Protein AF-A0A1L9NX01-F1 (afdb_monomer_lite)

pLDDT: mean 97.47, std 2.09, range [81.12, 98.62]

Organism: NCBI:txid696762

Secondary structure (DSSP, 8-state):
-----HHHHTTGGGGTSSSS--SS-HHHHHHHTTPPP--SSSSS-EEEETTEEEESSGGGHHHHHHHHHHHH--

Sequence (74 aa):
MTVFPDSVDKQTPMIGYLPGPMPWRVCEKLTALGAQITNTKADASCHVDRRLITGASPKATNAFGRLASETMLK

InterPro domains:
  IPR029062 Class I glutamine amidotransferase-like [G3DSA:3.40.50.880] (1-74)
  IPR029062 Class I glutamine amidotransferase-like [SSF52317] (1-71)

Radius of gyration: 13.72 Å; chains: 1; bounding box: 30×26×37 Å

Foldseek 3Di:
DAEAALVVLQCCCVVPNDVDHDPDGPVVVCVVVVDDHDDPHQALDWDDDPPDTDGHHPNVVVVSVVVNVVVVVD

Structure (mmCIF, N/CA/C/O backbone):
data_AF-A0A1L9NX01-F1
#
_entry.id   AF-A0A1L9NX01-F1
#
loop_
_atom_site.group_PDB
_atom_site.id
_atom_site.type_symbol
_atom_site.label_atom_id
_atom_site.label_alt_id
_atom_site.label_comp_id
_atom_site.label_asym_id
_atom_site.label_entity_id
_atom_site.label_seq_id
_atom_site.pdbx_PDB_ins_code
_atom_site.Cartn_x
_atom_site.Cartn_y
_atom_site.Cartn_z
_atom_site.occupancy
_atom_site.B_iso_or_equiv
_atom_site.auth_seq_id
_atom_site.auth_comp_id
_atom_site.auth_asym_id
_atom_site.auth_atom_id
_atom_site.pdbx_PDB_model_num
ATOM 1 N N . MET A 1 1 ? -8.022 -4.301 0.932 1.00 97.62 1 MET A N 1
ATOM 2 C CA . MET A 1 1 ? -6.795 -3.665 1.470 1.00 97.62 1 MET A CA 1
ATOM 3 C C . MET A 1 1 ? -6.247 -2.651 0.477 1.00 97.62 1 MET A C 1
ATOM 5 O O . MET A 1 1 ? -6.532 -2.752 -0.711 1.00 97.62 1 MET A O 1
ATOM 9 N N . THR A 1 2 ? -5.459 -1.698 0.957 1.00 98.38 2 THR A N 1
ATOM 10 C CA . THR A 1 2 ? -4.738 -0.715 0.142 1.00 98.38 2 THR A CA 1
ATOM 11 C C . THR A 1 2 ? -3.246 -1.033 0.128 1.00 98.38 2 THR A C 1
ATOM 13 O O . THR A 1 2 ? -2.679 -1.367 1.164 1.00 98.38 2 THR A O 1
ATOM 16 N N . VAL A 1 3 ? -2.621 -0.970 -1.048 1.00 98.31 3 VAL A N 1
ATOM 17 C CA . VAL A 1 3 ? -1.214 -1.343 -1.281 1.00 98.31 3 VAL A CA 1
ATOM 18 C C . VAL A 1 3 ? -0.615 -0.386 -2.309 1.00 98.31 3 VAL A C 1
ATOM 20 O O . VAL A 1 3 ? -1.337 0.136 -3.160 1.00 98.31 3 VAL A O 1
ATOM 23 N N . PHE A 1 4 ? 0.693 -0.142 -2.260 1.00 98.31 4 PHE A N 1
ATOM 24 C CA . PHE A 1 4 ? 1.352 0.648 -3.298 1.00 98.31 4 PHE A CA 1
ATOM 25 C C . PHE A 1 4 ? 1.174 -0.017 -4.680 1.00 98.31 4 PHE A C 1
ATOM 27 O O . PHE A 1 4 ? 1.449 -1.210 -4.797 1.00 98.31 4 PHE A O 1
ATOM 34 N N . PRO A 1 5 ? 0.682 0.686 -5.721 1.00 98.06 5 PRO A N 1
ATOM 35 C CA . PRO A 1 5 ? 0.323 0.026 -6.973 1.00 98.06 5 PRO A CA 1
ATOM 36 C C . PRO A 1 5 ? 1.537 -0.451 -7.773 1.00 98.06 5 PRO A C 1
ATOM 38 O O . PRO A 1 5 ? 2.431 0.338 -8.086 1.00 98.06 5 PRO A O 1
ATOM 41 N N . ASP A 1 6 ? 1.478 -1.691 -8.264 1.00 97.94 6 ASP A N 1
ATOM 42 C CA . ASP A 1 6 ? 2.486 -2.251 -9.175 1.00 97.94 6 ASP A CA 1
ATOM 43 C C . ASP A 1 6 ? 2.693 -1.400 -10.444 1.00 97.94 6 ASP A C 1
ATOM 45 O O . ASP A 1 6 ? 3.776 -1.405 -11.027 1.00 97.94 6 ASP A O 1
ATOM 49 N N . SER A 1 7 ? 1.670 -0.659 -10.892 1.00 96.81 7 SER A N 1
ATOM 50 C CA . SER A 1 7 ? 1.768 0.264 -12.033 1.00 96.81 7 SER A CA 1
ATOM 51 C C . SER A 1 7 ? 2.729 1.424 -11.775 1.00 96.81 7 SER A C 1
ATOM 53 O O . SER A 1 7 ? 3.407 1.862 -12.702 1.00 96.81 7 SER A O 1
ATOM 55 N N . VAL A 1 8 ? 2.829 1.886 -10.527 1.00 96.94 8 VAL A N 1
ATOM 56 C CA . VAL A 1 8 ? 3.763 2.943 -10.132 1.00 96.94 8 VAL A CA 1
ATOM 57 C C . VAL A 1 8 ? 5.175 2.368 -10.018 1.00 96.94 8 VAL A C 1
ATOM 59 O O . VAL A 1 8 ? 6.098 2.946 -10.584 1.00 96.94 8 VAL A O 1
ATOM 62 N N . ASP A 1 9 ? 5.344 1.178 -9.431 1.00 97.38 9 ASP A N 1
ATOM 63 C CA . ASP A 1 9 ? 6.642 0.474 -9.400 1.00 97.38 9 ASP A CA 1
ATOM 64 C C . ASP A 1 9 ? 7.179 0.109 -10.793 1.00 97.38 9 ASP A C 1
ATOM 66 O O . ASP A 1 9 ? 8.379 -0.073 -10.987 1.00 97.38 9 ASP A O 1
ATOM 70 N N . LYS A 1 10 ? 6.307 -0.040 -11.799 1.00 97.12 10 LYS A N 1
ATOM 71 C CA . LYS A 1 10 ? 6.722 -0.206 -13.206 1.00 97.12 10 LYS A CA 1
ATOM 72 C C . LYS A 1 10 ? 7.349 1.074 -13.773 1.00 97.12 10 LYS A C 1
ATOM 74 O O . LYS A 1 10 ? 8.152 0.979 -14.695 1.00 97.12 10 LYS A O 1
ATOM 79 N N . GLN A 1 11 ? 7.001 2.245 -13.238 1.00 97.00 11 GLN A N 1
ATOM 80 C CA . GLN A 1 11 ? 7.398 3.548 -13.778 1.00 97.00 11 GLN A CA 1
ATOM 81 C C . GLN A 1 11 ? 8.558 4.207 -13.027 1.00 97.00 11 GLN A C 1
ATOM 83 O O . GLN A 1 11 ? 9.335 4.945 -13.629 1.00 97.00 11 GLN A O 1
ATOM 88 N N . THR A 1 12 ? 8.707 3.931 -11.732 1.00 97.38 12 THR A N 1
ATOM 89 C CA . THR A 1 12 ? 9.741 4.522 -10.870 1.00 97.38 12 THR A CA 1
ATOM 90 C C . THR A 1 12 ? 11.191 4.350 -11.356 1.00 97.38 12 THR A C 1
ATOM 92 O O . THR A 1 12 ? 11.978 5.267 -11.098 1.00 97.38 12 THR A O 1
ATOM 95 N N . PRO A 1 13 ? 11.587 3.293 -12.104 1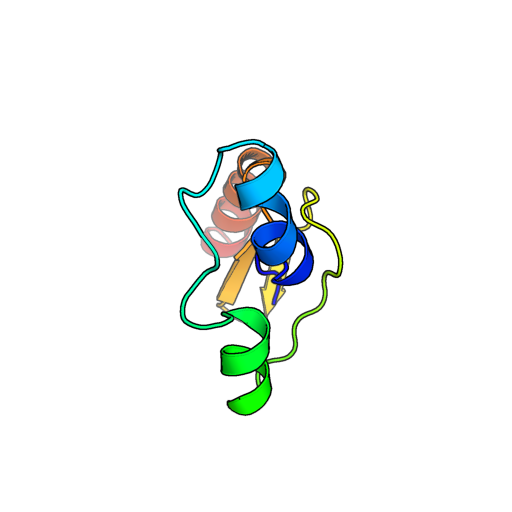.00 98.00 13 PRO A N 1
ATOM 96 C CA . PRO A 1 13 ? 12.929 3.234 -12.683 1.00 98.00 13 PRO A CA 1
ATOM 97 C C . PRO A 1 13 ? 13.219 4.345 -13.699 1.00 98.00 13 PRO A C 1
ATOM 99 O O . PRO A 1 13 ? 14.357 4.792 -13.803 1.00 98.00 13 PRO A O 1
ATOM 102 N N . MET A 1 14 ? 12.203 4.848 -14.415 1.00 97.62 14 MET A N 1
ATOM 103 C CA . MET A 1 14 ? 12.382 5.897 -15.434 1.00 97.62 14 MET A CA 1
ATOM 104 C C . MET A 1 14 ? 12.871 7.225 -14.846 1.00 97.62 14 MET A C 1
ATOM 106 O O . MET A 1 14 ? 13.441 8.041 -15.562 1.00 97.62 14 MET A O 1
ATOM 110 N N . ILE A 1 15 ? 12.644 7.440 -13.548 1.00 97.56 15 ILE A N 1
ATOM 111 C CA . ILE A 1 15 ? 13.081 8.633 -12.812 1.00 97.56 15 ILE A CA 1
ATOM 112 C C . ILE A 1 15 ? 14.223 8.330 -11.833 1.00 97.56 15 ILE A C 1
ATOM 114 O O . ILE A 1 15 ? 14.536 9.156 -10.982 1.00 97.56 15 ILE A O 1
ATOM 118 N N . GLY A 1 16 ? 14.810 7.132 -11.903 1.00 97.69 16 GLY A N 1
ATOM 119 C CA . GLY A 1 16 ? 15.909 6.717 -11.032 1.00 97.69 16 GLY A CA 1
ATOM 120 C C . GLY A 1 16 ? 15.523 6.465 -9.572 1.00 97.69 16 GLY A C 1
ATOM 121 O O . GLY A 1 16 ? 16.410 6.365 -8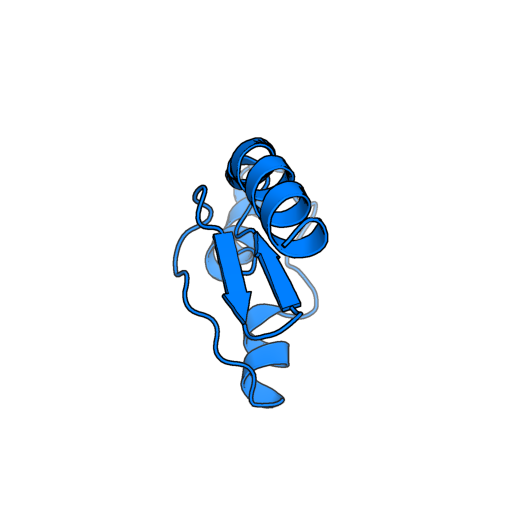.731 1.00 97.69 16 GLY A O 1
ATOM 122 N N . TYR A 1 17 ? 14.228 6.353 -9.244 1.00 97.81 17 TYR A N 1
ATOM 123 C CA . TYR A 1 17 ? 13.809 6.014 -7.878 1.00 97.81 17 TYR A CA 1
ATOM 124 C C . TYR A 1 17 ? 14.135 4.553 -7.546 1.00 97.81 17 TYR A C 1
ATOM 126 O O . TYR A 1 17 ? 14.644 4.254 -6.469 1.00 97.81 17 TYR A O 1
ATOM 134 N N . LEU A 1 18 ? 13.884 3.650 -8.497 1.00 97.75 18 LEU A N 1
ATOM 135 C CA . LEU A 1 18 ? 14.406 2.288 -8.460 1.00 97.75 18 LEU A CA 1
ATOM 136 C C . LEU A 1 18 ? 15.576 2.159 -9.445 1.00 97.75 18 LEU A C 1
ATOM 138 O O . LEU A 1 18 ? 15.518 2.740 -10.529 1.00 97.75 18 LEU A O 1
ATOM 142 N N . PRO A 1 19 ? 16.601 1.346 -9.138 1.00 97.69 19 PRO A N 1
ATOM 143 C CA . PRO A 1 19 ? 17.707 1.091 -10.062 1.00 97.69 19 PRO A CA 1
ATOM 144 C C . PRO A 1 19 ? 17.326 0.152 -11.224 1.00 97.69 19 PRO A C 1
ATOM 146 O O . PRO A 1 19 ? 18.129 -0.074 -12.124 1.00 97.69 19 PRO A O 1
ATOM 149 N N . GLY A 1 20 ? 16.118 -0.421 -11.211 1.00 97.12 20 GLY A N 1
ATOM 150 C CA . GLY A 1 20 ? 15.607 -1.329 -12.235 1.00 97.12 20 GLY A CA 1
ATOM 151 C C . GLY A 1 20 ? 14.212 -1.863 -11.886 1.00 97.12 20 GLY A C 1
ATOM 152 O O . GLY A 1 20 ? 13.672 -1.524 -10.830 1.00 97.12 20 GLY A O 1
ATOM 153 N N . PRO A 1 21 ? 13.596 -2.682 -12.758 1.00 96.69 21 PRO A N 1
ATOM 154 C CA . PRO A 1 21 ? 12.282 -3.266 -12.502 1.00 96.69 21 PRO A CA 1
ATOM 155 C C . PRO A 1 21 ? 12.280 -4.193 -11.281 1.00 96.69 21 PRO A C 1
ATOM 157 O O . PRO A 1 21 ? 13.206 -4.978 -11.086 1.00 96.69 21 PRO A O 1
ATOM 160 N N . MET A 1 22 ? 11.196 -4.163 -10.502 1.00 96.75 22 MET A N 1
ATOM 161 C CA . MET A 1 22 ? 10.999 -5.113 -9.404 1.00 96.75 22 MET A CA 1
ATOM 162 C C . MET A 1 22 ? 10.933 -6.562 -9.928 1.00 96.75 22 MET A C 1
ATOM 164 O O . MET A 1 22 ? 10.225 -6.810 -10.911 1.00 96.75 22 MET A O 1
ATOM 168 N N . PRO A 1 23 ? 11.604 -7.531 -9.271 1.00 96.69 23 PRO A N 1
ATOM 169 C CA . PRO A 1 23 ? 11.639 -8.932 -9.710 1.00 96.69 23 PRO A CA 1
ATOM 170 C C . PRO A 1 23 ? 10.288 -9.648 -9.568 1.00 96.69 23 PRO A C 1
ATOM 172 O O . PRO A 1 23 ? 10.051 -10.681 -10.189 1.00 96.69 23 PRO A O 1
ATOM 175 N N . TRP A 1 24 ? 9.394 -9.107 -8.746 1.00 97.12 24 TRP A N 1
ATOM 176 C CA . TRP A 1 24 ? 8.025 -9.570 -8.573 1.00 97.12 24 TRP A CA 1
ATOM 177 C C . TRP A 1 24 ? 7.128 -8.390 -8.193 1.00 97.12 24 TRP A C 1
ATOM 179 O O . TRP A 1 24 ? 7.603 -7.292 -7.903 1.00 97.12 24 TRP A O 1
ATOM 189 N N . ARG A 1 25 ? 5.818 -8.614 -8.256 1.00 97.62 25 ARG A N 1
ATOM 190 C CA . ARG A 1 25 ? 4.777 -7.590 -8.174 1.00 97.62 25 ARG A CA 1
ATOM 191 C C . ARG A 1 25 ? 3.886 -7.866 -6.970 1.00 97.62 25 ARG A C 1
ATOM 193 O O . ARG A 1 25 ? 3.328 -8.959 -6.857 1.00 97.62 25 ARG A O 1
ATOM 200 N N . VAL A 1 26 ? 3.838 -6.931 -6.025 1.00 97.56 26 VAL A N 1
ATOM 201 C CA . VAL A 1 26 ? 3.215 -7.155 -4.712 1.00 97.56 26 VAL A CA 1
ATOM 202 C C . VAL A 1 26 ? 1.709 -7.309 -4.872 1.00 97.56 26 VAL A C 1
ATOM 204 O O . VAL A 1 26 ? 1.133 -8.244 -4.311 1.00 97.56 26 VAL A O 1
ATOM 207 N N . CYS A 1 27 ? 1.072 -6.446 -5.670 1.00 98.00 27 CYS A N 1
ATOM 208 C CA . CYS A 1 27 ? -0.373 -6.509 -5.861 1.00 98.00 27 CYS A CA 1
ATOM 209 C C . CYS A 1 27 ? -0.779 -7.782 -6.610 1.00 98.00 27 CYS A C 1
ATOM 211 O O . CYS A 1 27 ? -1.728 -8.453 -6.202 1.00 98.00 27 CYS A O 1
ATOM 213 N N . GLU A 1 28 ? -0.036 -8.155 -7.657 1.00 98.06 28 GLU A N 1
ATOM 214 C CA . GLU A 1 28 ? -0.253 -9.407 -8.397 1.00 98.06 28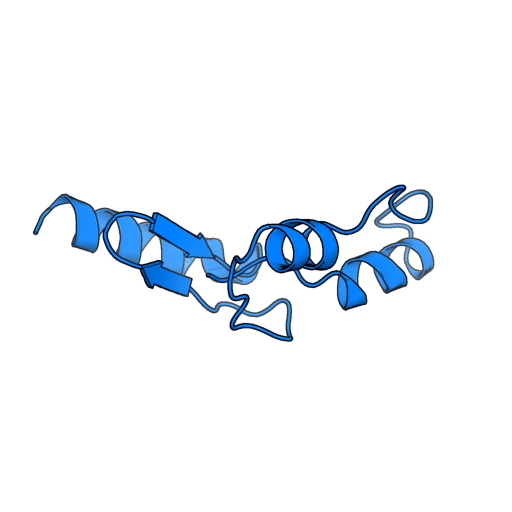 GLU A CA 1
ATOM 215 C C . GLU A 1 28 ? -0.141 -10.637 -7.471 1.00 98.06 28 GLU A C 1
ATOM 217 O O . GLU A 1 28 ? -1.020 -11.501 -7.479 1.00 98.06 28 GLU A O 1
ATOM 222 N N . LYS A 1 29 ? 0.888 -10.704 -6.611 1.00 98.31 29 LYS A N 1
ATOM 223 C CA . LYS A 1 29 ? 1.078 -11.821 -5.666 1.00 98.31 29 LYS A CA 1
ATOM 224 C C . LYS A 1 29 ? -0.020 -11.898 -4.606 1.00 98.31 29 LYS A C 1
ATOM 226 O O . LYS A 1 29 ? -0.526 -12.985 -4.347 1.00 98.31 29 LYS A O 1
ATOM 231 N N . LEU A 1 30 ? -0.406 -10.770 -4.012 1.00 98.25 30 LEU A N 1
ATOM 232 C CA . LEU A 1 30 ? -1.483 -10.726 -3.018 1.00 98.25 30 LEU A CA 1
ATOM 233 C C . LEU A 1 30 ? -2.829 -11.131 -3.629 1.00 98.25 30 LEU A C 1
ATOM 235 O O . LEU A 1 30 ? -3.563 -11.918 -3.032 1.00 98.25 30 LEU A O 1
ATOM 239 N N . THR A 1 31 ? -3.124 -10.652 -4.838 1.00 98.12 31 THR A N 1
ATOM 240 C CA . THR A 1 31 ? -4.357 -11.006 -5.557 1.00 98.12 31 THR A CA 1
ATOM 241 C C . THR A 1 31 ? -4.404 -12.502 -5.871 1.00 98.12 31 THR A C 1
ATOM 243 O O . THR A 1 31 ? -5.436 -13.137 -5.664 1.00 98.12 31 THR A O 1
ATOM 246 N N . ALA A 1 32 ? -3.279 -13.101 -6.281 1.00 98.44 32 ALA A N 1
ATOM 247 C CA . ALA A 1 32 ? -3.179 -14.545 -6.515 1.00 98.44 32 ALA A CA 1
ATOM 248 C C . ALA A 1 32 ? -3.417 -15.390 -5.246 1.00 98.44 32 ALA A C 1
ATOM 250 O O . ALA A 1 32 ? -3.850 -16.534 -5.345 1.00 98.44 32 ALA A O 1
ATOM 251 N N . LEU A 1 33 ? -3.170 -14.826 -4.059 1.00 98.44 33 LEU A N 1
ATOM 252 C CA . LEU A 1 33 ? -3.462 -15.449 -2.762 1.00 98.44 33 LEU A CA 1
ATOM 253 C C . LEU A 1 33 ? -4.896 -15.175 -2.267 1.00 98.44 33 LEU A C 1
ATOM 255 O O . LEU A 1 33 ? -5.243 -15.559 -1.152 1.00 98.44 33 LEU A O 1
ATOM 259 N N . GLY A 1 34 ? -5.733 -14.512 -3.072 1.00 98.38 34 GLY A N 1
ATOM 260 C CA . GLY A 1 34 ? -7.134 -14.223 -2.756 1.00 98.38 34 GLY A CA 1
ATOM 261 C C . GLY A 1 34 ? -7.374 -12.896 -2.029 1.00 98.38 34 GLY A C 1
ATOM 262 O O . GLY A 1 34 ? -8.504 -12.622 -1.623 1.00 98.38 34 GLY A O 1
ATOM 263 N N . ALA A 1 35 ? -6.354 -12.051 -1.860 1.00 98.25 35 ALA A N 1
ATOM 264 C CA . ALA A 1 35 ? -6.548 -10.719 -1.296 1.00 98.25 35 ALA A CA 1
ATOM 265 C C . ALA A 1 35 ? -7.223 -9.775 -2.304 1.00 98.25 35 ALA A C 1
ATOM 267 O O . ALA A 1 35 ? -6.900 -9.773 -3.490 1.00 98.25 35 ALA A O 1
ATOM 268 N N . GLN A 1 36 ? -8.114 -8.907 -1.820 1.00 98.25 36 GLN A N 1
ATOM 269 C CA . GLN A 1 36 ? -8.722 -7.854 -2.636 1.00 98.25 36 GLN A CA 1
ATOM 270 C C . GLN A 1 36 ? -8.015 -6.514 -2.415 1.00 98.25 36 GLN A C 1
ATOM 272 O O . GLN A 1 36 ? -7.969 -5.997 -1.291 1.00 98.25 36 GLN A O 1
ATOM 277 N N . ILE A 1 37 ? -7.488 -5.938 -3.495 1.00 98.12 37 ILE A N 1
ATOM 278 C CA . ILE A 1 37 ? -6.811 -4.636 -3.495 1.00 98.12 37 ILE A CA 1
ATOM 279 C C . ILE A 1 37 ? -7.776 -3.582 -4.024 1.00 98.12 37 ILE A C 1
ATOM 281 O O . ILE A 1 37 ? -8.332 -3.730 -5.107 1.00 98.12 37 ILE A O 1
ATOM 285 N N . THR A 1 38 ? -7.999 -2.529 -3.241 1.00 96.50 38 THR A N 1
ATOM 286 C CA . THR A 1 38 ? -9.083 -1.568 -3.492 1.00 96.50 38 THR A CA 1
ATOM 287 C C . THR A 1 38 ? -8.614 -0.265 -4.132 1.00 96.50 38 THR A C 1
ATOM 289 O O . THR A 1 38 ? -9.433 0.455 -4.695 1.00 96.50 38 THR A O 1
ATOM 292 N N . ASN A 1 39 ? -7.323 0.075 -4.054 1.00 97.31 39 ASN A N 1
ATOM 293 C CA . ASN A 1 39 ? -6.781 1.284 -4.675 1.00 97.31 39 ASN A CA 1
ATOM 294 C C . ASN A 1 39 ? -6.114 0.982 -6.022 1.00 97.31 39 ASN A C 1
ATOM 296 O O . ASN A 1 39 ? -5.476 -0.049 -6.209 1.00 97.31 39 ASN A O 1
ATOM 300 N N . THR A 1 40 ? -6.205 1.943 -6.940 1.00 93.88 40 THR A N 1
ATOM 301 C CA . THR A 1 40 ? -5.521 1.909 -8.245 1.00 93.88 40 THR A CA 1
ATOM 302 C C . THR A 1 40 ? -4.395 2.941 -8.353 1.00 93.88 40 THR A C 1
ATOM 304 O O . THR A 1 40 ? -3.616 2.909 -9.304 1.00 93.88 40 THR A O 1
ATOM 307 N N . LYS A 1 41 ? -4.290 3.859 -7.381 1.00 94.94 41 LYS A N 1
ATOM 308 C CA . LYS A 1 41 ? -3.327 4.970 -7.349 1.00 94.94 41 LYS A CA 1
ATOM 309 C C . LYS A 1 41 ? -2.497 4.952 -6.065 1.00 94.94 41 LYS A C 1
ATOM 311 O O . LYS A 1 41 ? -2.946 4.465 -5.028 1.00 94.94 41 LYS A O 1
ATOM 316 N N . ALA A 1 42 ? -1.295 5.528 -6.137 1.00 96.38 42 ALA A N 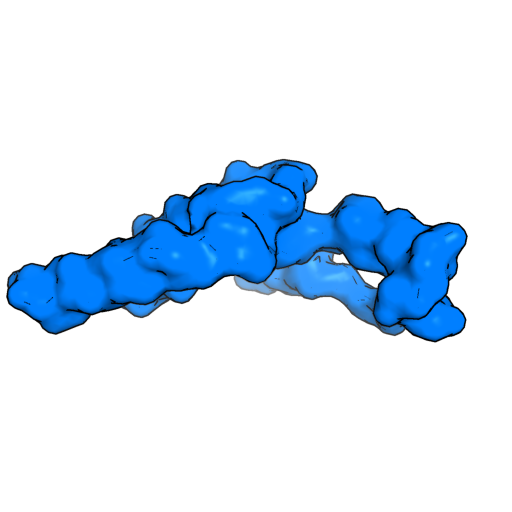1
ATOM 317 C CA . ALA A 1 42 ? -0.466 5.853 -4.975 1.00 96.38 42 ALA A CA 1
ATOM 318 C C . ALA A 1 42 ? -0.967 7.160 -4.328 1.00 96.38 42 ALA A C 1
ATOM 320 O O . ALA A 1 42 ? -0.338 8.219 -4.425 1.00 96.38 42 ALA A O 1
ATOM 321 N N . ASP A 1 43 ? -2.163 7.102 -3.745 1.00 97.06 43 ASP A N 1
ATOM 322 C CA . ASP A 1 43 ? -2.835 8.223 -3.087 1.00 97.06 43 ASP A CA 1
ATOM 323 C C . ASP A 1 43 ? -2.804 8.080 -1.551 1.00 97.06 43 ASP A C 1
ATOM 325 O O . ASP A 1 43 ? -1.989 7.338 -0.998 1.00 97.06 43 ASP A O 1
ATOM 329 N N . ALA A 1 44 ? -3.631 8.853 -0.846 1.00 97.88 44 ALA A N 1
ATOM 330 C CA . ALA A 1 44 ? -3.691 8.867 0.615 1.00 97.88 44 ALA A CA 1
ATOM 331 C C . ALA A 1 44 ? -4.700 7.860 1.207 1.00 97.88 44 ALA A C 1
ATOM 333 O O . ALA A 1 44 ? -4.994 7.926 2.402 1.00 97.88 44 ALA A O 1
ATOM 334 N N . SER A 1 45 ? -5.245 6.943 0.398 1.00 98.12 45 SER A N 1
ATOM 335 C CA . SER A 1 45 ? -6.287 6.011 0.835 1.00 98.12 45 SER A CA 1
ATOM 336 C C . SER A 1 45 ? -5.798 5.097 1.958 1.00 98.12 45 SER A C 1
ATOM 338 O O . SER A 1 45 ? -4.748 4.456 1.856 1.00 98.12 45 SER A O 1
ATOM 340 N N . CYS A 1 46 ? -6.608 4.981 3.007 1.00 98.50 46 CYS A N 1
ATOM 341 C CA . CYS A 1 46 ? -6.460 3.988 4.066 1.00 98.50 46 CYS A CA 1
ATOM 342 C C . CYS A 1 46 ? -7.661 3.040 4.045 1.00 98.50 46 CYS A C 1
ATOM 344 O O . CYS A 1 46 ? -8.735 3.410 3.571 1.00 98.50 46 CYS A O 1
ATOM 346 N N . HIS A 1 47 ? -7.491 1.821 4.547 1.00 98.25 47 HIS A N 1
ATOM 347 C CA . HIS A 1 47 ? -8.566 0.835 4.596 1.00 98.25 47 HIS A CA 1
ATOM 348 C C . HIS A 1 47 ? -8.466 -0.009 5.863 1.00 98.25 47 HIS A C 1
ATOM 350 O O . HIS A 1 47 ? -7.364 -0.382 6.264 1.00 98.25 47 HIS A O 1
ATOM 356 N N . VAL A 1 48 ? -9.616 -0.312 6.467 1.00 98.12 48 VAL A N 1
ATOM 357 C CA . VAL A 1 48 ? -9.737 -1.236 7.599 1.00 98.12 48 VAL A CA 1
ATOM 358 C C . VAL A 1 48 ? -10.594 -2.413 7.163 1.00 98.12 48 VAL A C 1
ATOM 360 O O . VAL A 1 48 ? -11.727 -2.226 6.729 1.00 98.12 48 VAL A O 1
ATOM 363 N N . ASP A 1 49 ? -10.058 -3.617 7.315 1.00 98.06 49 ASP A N 1
ATOM 364 C CA . ASP A 1 49 ? -10.800 -4.869 7.209 1.00 98.06 49 ASP A CA 1
ATOM 365 C C . ASP A 1 49 ? -10.594 -5.664 8.502 1.00 98.06 49 ASP A C 1
ATOM 367 O O . ASP A 1 49 ? -9.516 -6.212 8.749 1.00 98.06 49 ASP A O 1
ATOM 371 N N . ARG A 1 50 ? -11.628 -5.718 9.351 1.00 96.38 50 ARG A N 1
ATOM 372 C CA . ARG A 1 50 ? -11.562 -6.306 10.700 1.00 96.38 50 ARG A CA 1
ATOM 373 C C . ARG A 1 50 ? -10.417 -5.673 11.504 1.00 96.38 50 ARG A C 1
ATOM 375 O O . ARG A 1 50 ? -10.534 -4.532 11.929 1.00 96.38 50 ARG A O 1
ATOM 382 N N . ARG A 1 51 ? -9.313 -6.400 11.709 1.00 96.81 51 ARG A N 1
ATOM 383 C CA . ARG A 1 51 ? -8.113 -5.936 12.434 1.00 96.81 51 ARG A CA 1
ATOM 384 C C . ARG A 1 51 ? -6.933 -5.608 11.512 1.00 96.81 51 ARG A C 1
ATOM 386 O O . ARG A 1 51 ? -5.852 -5.295 11.997 1.00 96.81 51 ARG A O 1
ATOM 393 N N . LEU A 1 52 ? -7.118 -5.697 10.196 1.00 98.06 52 LEU A N 1
ATOM 394 C CA . LEU A 1 52 ? -6.114 -5.335 9.205 1.00 98.06 52 LEU A CA 1
ATOM 395 C C . LEU A 1 52 ? -6.307 -3.873 8.793 1.00 98.06 52 LEU A C 1
ATOM 397 O O . LEU A 1 52 ? -7.306 -3.529 8.166 1.00 98.06 52 LEU A O 1
ATOM 401 N N . ILE A 1 53 ? -5.327 -3.033 9.117 1.00 98.31 53 ILE A N 1
ATOM 402 C CA . ILE A 1 53 ? -5.295 -1.614 8.752 1.00 98.31 53 ILE A CA 1
ATOM 403 C C . ILE A 1 53 ? -4.185 -1.425 7.721 1.00 98.31 53 ILE A C 1
ATOM 405 O O . ILE A 1 53 ? -3.046 -1.823 7.960 1.00 98.31 53 ILE A O 1
ATOM 409 N N . THR A 1 54 ? -4.497 -0.823 6.576 1.00 98.62 54 THR A N 1
ATOM 410 C CA . THR A 1 54 ? -3.537 -0.618 5.479 1.00 98.62 54 THR A CA 1
ATOM 411 C C . THR A 1 54 ? -3.573 0.807 4.935 1.00 98.62 54 THR A C 1
ATOM 413 O O . THR A 1 54 ? -4.595 1.490 5.025 1.00 98.62 54 THR A O 1
ATOM 416 N N . GLY A 1 55 ? -2.467 1.246 4.329 1.00 98.44 55 GLY A N 1
ATOM 417 C CA . GLY A 1 55 ? -2.328 2.535 3.646 1.00 98.44 55 GLY A CA 1
ATOM 418 C C . GLY A 1 55 ? -1.757 2.364 2.236 1.00 98.44 55 GLY A C 1
ATOM 419 O O . GLY A 1 55 ? -0.895 1.520 2.012 1.00 98.44 55 GLY A O 1
ATOM 420 N N . ALA A 1 56 ? -2.235 3.163 1.279 1.00 98.25 56 ALA A N 1
ATOM 421 C CA . ALA A 1 56 ? -1.894 3.015 -0.139 1.00 98.25 56 ALA A CA 1
ATOM 422 C C . ALA A 1 56 ? -0.482 3.499 -0.513 1.00 98.25 56 ALA A C 1
ATOM 424 O O . ALA A 1 56 ? 0.086 3.033 -1.497 1.00 98.25 56 ALA A O 1
ATOM 425 N N . SER A 1 57 ? 0.076 4.481 0.200 1.00 98.19 57 SER A N 1
ATOM 426 C CA . SER A 1 57 ? 1.369 5.090 -0.146 1.00 98.19 57 SER A CA 1
ATOM 427 C C . SER A 1 57 ? 1.925 5.932 1.011 1.00 98.19 57 SER A C 1
ATOM 429 O O . SER A 1 57 ? 1.211 6.149 1.995 1.00 98.19 57 SER A O 1
ATOM 431 N N . PRO A 1 58 ? 3.135 6.518 0.889 1.00 98.38 58 PRO A N 1
ATOM 432 C CA . PRO A 1 58 ? 3.628 7.501 1.856 1.00 98.38 58 PRO A CA 1
ATOM 433 C C . PRO A 1 58 ? 2.669 8.681 2.094 1.00 98.38 58 PRO A C 1
ATOM 435 O O . PRO A 1 58 ? 2.635 9.231 3.196 1.00 98.38 58 PRO A O 1
ATOM 438 N N . LYS A 1 59 ? 1.824 9.042 1.114 1.00 98.31 59 LYS A N 1
ATOM 439 C CA . LYS A 1 59 ? 0.793 10.086 1.279 1.00 98.31 59 LYS A CA 1
ATOM 440 C C . LYS A 1 59 ? -0.276 9.714 2.311 1.00 98.31 59 LYS A C 1
ATOM 442 O O . LYS A 1 59 ? -0.931 10.600 2.850 1.00 98.31 59 LYS A O 1
ATOM 447 N N . ALA A 1 60 ? -0.451 8.425 2.599 1.00 98.50 60 ALA A N 1
ATOM 448 C CA . ALA A 1 60 ? -1.426 7.933 3.565 1.00 98.50 60 ALA A CA 1
ATOM 449 C C . ALA A 1 60 ? -0.941 8.041 5.023 1.00 98.50 60 ALA A C 1
ATOM 451 O O . ALA A 1 60 ? -1.763 7.941 5.925 1.00 98.50 60 ALA A O 1
ATOM 452 N N . THR A 1 61 ? 0.352 8.285 5.282 1.00 98.44 61 THR A N 1
ATOM 453 C CA . THR A 1 61 ? 0.979 8.170 6.620 1.00 98.44 61 THR A CA 1
ATOM 454 C C . THR A 1 61 ? 0.217 8.909 7.729 1.00 98.44 61 THR A C 1
ATOM 456 O O . THR A 1 61 ? -0.076 8.338 8.777 1.00 98.44 61 THR A O 1
ATOM 459 N N . ASN A 1 62 ? -0.168 10.167 7.488 1.00 98.38 62 ASN A N 1
ATOM 460 C CA . ASN A 1 62 ? -0.876 10.987 8.477 1.00 98.38 62 ASN A CA 1
ATOM 461 C C . ASN A 1 62 ? -2.310 10.484 8.747 1.00 98.38 62 ASN A C 1
ATOM 463 O O . ASN A 1 62 ? -2.776 10.495 9.884 1.00 98.38 62 ASN A O 1
ATOM 467 N N . ALA A 1 63 ? -3.017 10.037 7.704 1.00 98.31 63 ALA A N 1
ATOM 468 C CA . ALA A 1 63 ? -4.359 9.471 7.837 1.00 98.31 63 ALA A CA 1
ATOM 469 C C . ALA A 1 63 ? -4.320 8.084 8.498 1.00 98.31 63 ALA A C 1
ATOM 471 O O . ALA A 1 63 ? -5.134 7.799 9.372 1.00 98.31 63 ALA A O 1
ATOM 472 N N . PHE A 1 64 ? -3.327 7.266 8.141 1.00 98.50 64 PHE A N 1
ATOM 473 C CA . PHE A 1 64 ? -3.094 5.942 8.704 1.00 98.50 64 PHE A CA 1
ATOM 474 C C . PHE A 1 64 ? -2.851 6.007 10.214 1.00 98.50 64 PHE A C 1
ATOM 476 O O . PHE A 1 64 ? -3.476 5.259 10.955 1.00 98.50 64 PHE A O 1
ATOM 483 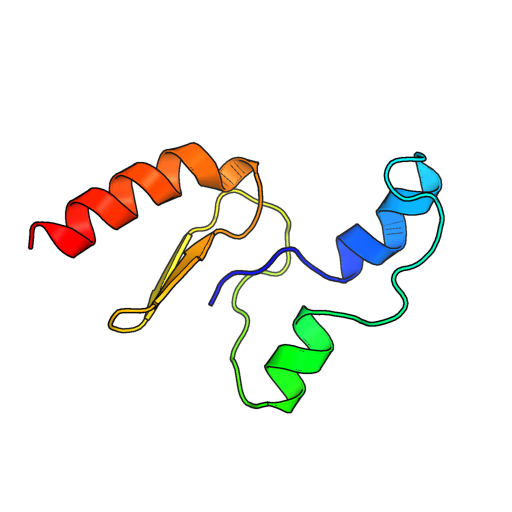N N . GLY A 1 65 ? -2.001 6.927 10.687 1.00 98.56 65 GLY A N 1
ATOM 484 C CA . GLY A 1 65 ? -1.711 7.067 12.118 1.00 98.56 65 GLY A CA 1
ATOM 485 C C . GLY A 1 65 ? -2.947 7.418 12.954 1.00 98.56 65 GLY A C 1
ATOM 486 O O . GLY A 1 65 ? -3.167 6.821 14.011 1.00 98.56 65 GLY A O 1
ATOM 487 N N . ARG A 1 66 ? -3.797 8.329 12.454 1.00 98.31 66 ARG A N 1
ATOM 488 C CA . ARG A 1 66 ? -5.085 8.649 13.092 1.00 98.31 66 ARG A CA 1
ATOM 489 C C . ARG A 1 66 ? -6.018 7.441 13.098 1.00 98.31 66 ARG A C 1
ATOM 491 O O . ARG A 1 66 ? -6.485 7.046 14.160 1.00 98.31 66 ARG A O 1
ATOM 498 N N . LEU A 1 67 ? -6.208 6.811 11.938 1.00 98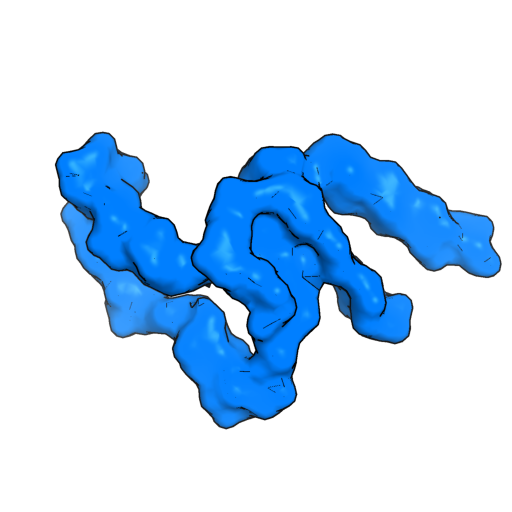.25 67 LEU A N 1
ATOM 499 C CA . LEU A 1 67 ? -7.087 5.652 11.783 1.00 98.25 67 LEU A CA 1
ATOM 500 C C . LEU A 1 67 ? -6.668 4.475 12.675 1.00 98.25 67 LEU A C 1
ATOM 502 O O . LEU A 1 67 ? -7.522 3.844 13.292 1.00 98.25 67 LEU A O 1
ATOM 506 N N . ALA A 1 68 ? -5.368 4.189 12.768 1.00 98.38 68 ALA A N 1
ATOM 507 C CA . ALA A 1 68 ? -4.838 3.136 13.626 1.00 98.38 68 ALA A CA 1
ATOM 508 C C . ALA A 1 68 ? -5.109 3.425 15.107 1.00 98.38 68 ALA A C 1
ATOM 510 O O . ALA A 1 68 ? -5.656 2.571 15.801 1.00 98.38 68 ALA A O 1
ATOM 511 N N . SER A 1 69 ? -4.811 4.646 15.561 1.00 98.12 69 SER A N 1
ATOM 512 C CA . SER A 1 69 ? -5.069 5.078 16.941 1.00 98.12 69 SER A CA 1
ATOM 513 C C . SER A 1 69 ? -6.552 4.955 17.301 1.00 98.12 69 SER A C 1
ATOM 515 O O . SER A 1 69 ? -6.900 4.368 18.320 1.00 98.12 69 SER A O 1
ATOM 517 N N . GLU A 1 70 ? -7.438 5.439 16.429 1.00 97.38 70 GLU A N 1
ATOM 518 C CA . GLU A 1 70 ? -8.888 5.344 16.621 1.00 97.38 70 GLU A CA 1
ATOM 519 C C . GLU A 1 70 ? -9.401 3.903 16.608 1.00 97.38 70 GLU A C 1
ATOM 521 O O . GLU A 1 70 ? -10.337 3.588 17.333 1.00 97.38 70 GLU A O 1
ATOM 526 N N . THR A 1 71 ? -8.828 3.030 15.776 1.00 97.50 71 THR A N 1
ATOM 527 C CA . THR A 1 71 ? -9.256 1.626 15.680 1.00 97.50 71 THR A CA 1
ATOM 528 C C . THR A 1 71 ? -8.809 0.816 16.897 1.00 97.50 71 THR A C 1
ATOM 530 O O . THR A 1 71 ? -9.508 -0.107 17.290 1.00 97.50 71 THR A O 1
ATOM 533 N N . MET A 1 72 ? -7.659 1.147 17.494 1.00 96.56 72 MET A N 1
ATOM 534 C CA . MET A 1 72 ? -7.112 0.429 18.653 1.00 96.56 72 MET A CA 1
ATOM 535 C C . MET A 1 72 ? -7.726 0.847 19.992 1.00 96.56 72 MET A C 1
ATOM 537 O O . MET A 1 72 ? -7.691 0.064 20.937 1.00 96.56 72 MET A O 1
ATOM 541 N N . LEU A 1 73 ? -8.222 2.081 20.092 1.00 96.38 73 LEU A N 1
ATOM 542 C CA . LEU A 1 73 ? -8.793 2.634 21.326 1.00 96.38 73 LEU A CA 1
ATOM 543 C C . LEU A 1 73 ? -10.324 2.503 21.405 1.00 96.38 73 LEU A C 1
ATOM 545 O O . LEU A 1 73 ? -10.910 2.911 22.407 1.00 96.38 73 LEU A O 1
ATOM 549 N N . LYS A 1 74 ? -10.959 1.977 20.355 1.00 81.12 74 LYS A N 1
ATOM 550 C CA . LYS A 1 74 ? -12.375 1.584 20.340 1.00 81.12 74 LYS A CA 1
ATOM 551 C C . LYS A 1 74 ? -12.528 0.146 20.816 1.00 81.12 74 LYS A C 1
ATOM 553 O O . LYS A 1 74 ? -13.525 -0.106 21.522 1.00 81.12 74 LYS A O 1
#